Protein AF-A0A2V7RVH1-F1 (afdb_monomer_lite)

Secondary structure (DSSP, 8-state):
---------TT----HHHHHHHHHHHHHHHHHHT---HHHHHHHHHHHHHHHHHHHHHHHHHHHTTSS-HHHHHHHHHHHHHHHHHHHHHHH--

Radius of gyration: 13.7 Å; chains: 1; bounding box: 33×19×40 Å

Sequence (94 aa):
MGTLESAFCVDEILPAAVDRRIASARKALKRAATTRREARANRLIARAAKLAGVASGLATKAETTGAISPPCAQSVEGALGNVESLAKQLLKGL

pLDDT: mean 78.04, std 13.84, range [34.22, 91.5]

Structure (mmCIF, N/CA/C/O backbone):
data_AF-A0A2V7RVH1-F1
#
_entry.id   AF-A0A2V7RVH1-F1
#
loop_
_atom_site.group_PDB
_atom_site.id
_atom_site.type_symbol
_atom_site.label_atom_id
_atom_site.label_alt_id
_atom_site.label_comp_id
_atom_site.label_asym_id
_atom_site.label_entity_id
_atom_site.label_seq_id
_atom_site.pdbx_PDB_ins_code
_atom_site.Cartn_x
_atom_site.Cartn_y
_atom_site.Cartn_z
_atom_site.occupancy
_atom_site.B_iso_or_equiv
_atom_site.auth_seq_id
_atom_site.auth_comp_id
_atom_site.auth_asym_id
_atom_site.auth_atom_id
_atom_site.pdbx_PDB_model_num
ATOM 1 N N . MET A 1 1 ? -18.833 -1.281 -1.752 1.00 34.22 1 MET A N 1
ATOM 2 C CA . MET A 1 1 ? -17.705 -2.163 -1.385 1.00 34.22 1 MET A CA 1
ATOM 3 C C . MET A 1 1 ? -16.575 -1.896 -2.368 1.00 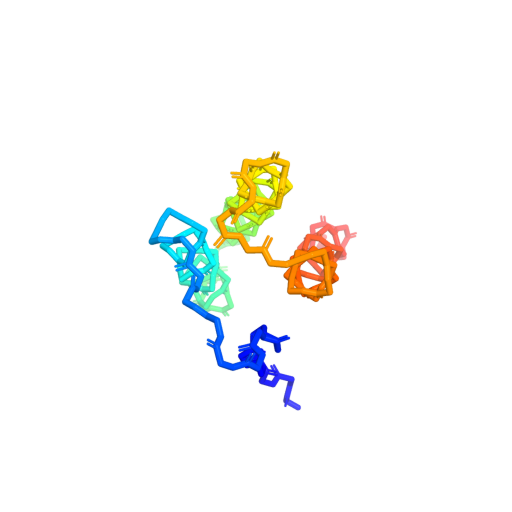34.22 1 MET A C 1
ATOM 5 O O . MET A 1 1 ? -16.680 -2.335 -3.499 1.00 34.22 1 MET A O 1
ATOM 9 N N . GLY A 1 2 ? -15.570 -1.098 -1.994 1.00 35.38 2 GLY A N 1
ATOM 10 C CA . GLY A 1 2 ? -14.459 -0.762 -2.891 1.00 35.38 2 GLY A CA 1
ATOM 11 C C . GLY A 1 2 ? -13.428 -1.883 -2.904 1.00 35.38 2 GLY A C 1
ATOM 12 O O . GLY A 1 2 ? -12.652 -2.027 -1.959 1.00 35.38 2 GLY A O 1
ATOM 13 N N . THR A 1 3 ? -13.453 -2.718 -3.936 1.00 38.41 3 THR A N 1
ATOM 14 C CA . THR A 1 3 ? -12.358 -3.637 -4.234 1.00 38.41 3 THR A CA 1
ATOM 15 C C . THR A 1 3 ? -11.168 -2.808 -4.687 1.00 38.41 3 THR A C 1
ATOM 17 O O . THR A 1 3 ? -11.297 -1.968 -5.568 1.00 38.41 3 THR A O 1
ATOM 20 N N . LEU A 1 4 ? -10.006 -3.023 -4.070 1.00 41.25 4 LEU A N 1
ATOM 21 C CA . LEU A 1 4 ? -8.738 -2.548 -4.610 1.00 41.25 4 LEU A CA 1
ATOM 22 C C . LEU A 1 4 ? -8.467 -3.340 -5.896 1.00 41.25 4 LEU A C 1
ATOM 24 O O . LEU A 1 4 ? -7.758 -4.356 -5.856 1.00 41.25 4 LEU A O 1
ATOM 28 N N . GLU A 1 5 ? -9.114 -2.914 -6.980 1.00 44.94 5 GLU A N 1
ATOM 29 C CA . GLU A 1 5 ? -8.825 -3.347 -8.338 1.00 44.94 5 GLU A CA 1
ATOM 30 C C . GLU A 1 5 ? -7.320 -3.209 -8.549 1.00 44.94 5 GLU A C 1
ATOM 32 O O . GLU A 1 5 ? -6.683 -2.270 -8.061 1.00 44.94 5 GLU A O 1
ATOM 37 N N . SER A 1 6 ? -6.739 -4.262 -9.112 1.00 47.75 6 SER A N 1
ATOM 38 C CA . SER A 1 6 ? -5.321 -4.392 -9.413 1.00 47.75 6 SER A CA 1
ATOM 39 C C . SER A 1 6 ? -4.790 -3.063 -9.943 1.00 47.75 6 SER A C 1
ATOM 41 O O . SER A 1 6 ? -5.393 -2.498 -10.849 1.00 47.75 6 SER A O 1
ATOM 43 N N . ALA A 1 7 ? -3.709 -2.538 -9.358 1.00 48.88 7 ALA A N 1
ATOM 44 C CA . ALA A 1 7 ? -3.073 -1.345 -9.903 1.00 48.88 7 ALA A CA 1
ATOM 45 C C . ALA A 1 7 ? -2.819 -1.599 -11.398 1.00 48.88 7 ALA A C 1
ATOM 47 O O . ALA A 1 7 ? -2.202 -2.608 -11.747 1.00 48.88 7 ALA A O 1
ATOM 48 N N . PHE A 1 8 ? -3.412 -0.756 -12.247 1.00 54.78 8 PHE A N 1
ATOM 49 C CA . PHE A 1 8 ? -3.518 -0.945 -13.691 1.00 54.78 8 PHE A CA 1
ATOM 50 C C . PHE A 1 8 ? -2.157 -0.730 -14.35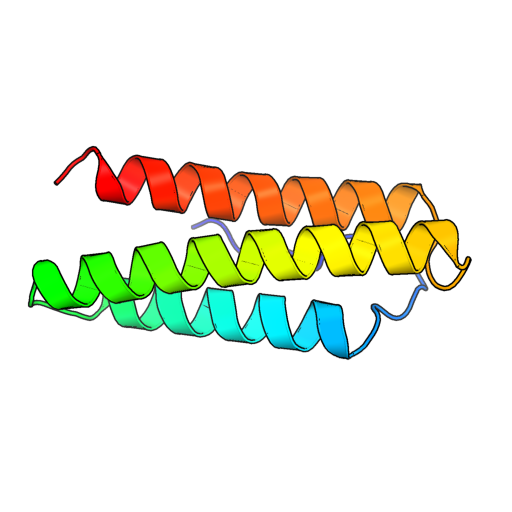6 1.00 54.78 8 PHE A C 1
ATOM 52 O O . PHE A 1 8 ? -1.875 0.311 -14.935 1.00 54.78 8 PHE A O 1
ATOM 59 N N . CYS A 1 9 ? -1.298 -1.731 -14.242 1.00 57.00 9 CYS A N 1
ATOM 60 C CA . CYS A 1 9 ? -0.108 -1.887 -15.056 1.00 57.00 9 CYS A CA 1
ATOM 61 C C . CYS A 1 9 ? -0.493 -2.902 -16.134 1.00 57.00 9 CYS A C 1
ATOM 63 O O . CYS A 1 9 ? -0.398 -4.109 -15.919 1.00 57.00 9 CYS A O 1
ATOM 65 N N . VAL A 1 10 ? -1.090 -2.424 -17.230 1.00 54.28 10 VAL A N 1
ATOM 66 C CA . VAL A 1 10 ? -1.478 -3.288 -18.354 1.00 54.28 10 VAL A CA 1
ATOM 67 C C . VAL A 1 10 ? -0.190 -3.909 -18.904 1.00 54.28 10 VAL A C 1
ATOM 69 O O . VAL A 1 10 ? 0.709 -3.180 -19.303 1.00 54.28 10 VAL A O 1
ATOM 72 N N . ASP A 1 11 ? -0.080 -5.237 -18.829 1.00 56.44 11 ASP A N 1
ATOM 73 C CA . ASP A 1 11 ? 1.070 -6.045 -19.276 1.00 56.44 11 ASP A CA 1
ATOM 74 C C . ASP A 1 11 ? 2.422 -5.823 -18.559 1.00 56.44 11 ASP A C 1
ATOM 76 O O . ASP A 1 11 ? 3.458 -6.308 -19.015 1.00 56.44 11 ASP A O 1
ATOM 80 N N . GLU A 1 12 ? 2.434 -5.184 -17.384 1.00 60.56 12 GLU A N 1
ATOM 81 C CA . GLU A 1 12 ? 3.663 -4.926 -16.620 1.00 60.56 12 GLU A CA 1
ATOM 82 C C . GLU A 1 12 ? 3.666 -5.598 -15.238 1.00 60.56 12 GLU A C 1
ATOM 84 O O . GLU A 1 12 ? 2.723 -5.498 -14.448 1.00 60.56 12 GLU A O 1
ATOM 89 N N . ILE A 1 13 ? 4.770 -6.282 -14.919 1.00 68.00 13 ILE A N 1
ATOM 90 C CA . ILE A 1 13 ? 4.958 -6.948 -13.626 1.00 68.00 13 ILE A CA 1
ATOM 91 C C . ILE A 1 13 ? 5.412 -5.913 -12.597 1.00 68.00 13 ILE A C 1
ATOM 93 O O . ILE A 1 13 ? 6.527 -5.395 -12.663 1.00 68.00 13 ILE A O 1
ATOM 97 N N . LEU A 1 14 ? 4.578 -5.672 -11.584 1.00 71.38 14 LEU A N 1
ATOM 98 C CA . LEU A 1 14 ? 4.975 -4.851 -10.445 1.00 71.38 14 LEU A CA 1
ATOM 99 C C . LEU A 1 14 ? 6.207 -5.442 -9.745 1.00 71.38 14 LEU A C 1
ATOM 101 O O . LEU A 1 14 ? 6.256 -6.651 -9.491 1.00 71.38 14 LEU A O 1
ATOM 105 N N . PRO A 1 15 ? 7.171 -4.606 -9.320 1.00 80.56 15 PRO A N 1
ATOM 106 C CA . PRO A 1 15 ? 8.304 -5.078 -8.547 1.00 80.56 15 PRO A CA 1
ATOM 107 C C . PRO A 1 15 ? 7.818 -5.824 -7.304 1.00 80.56 15 PRO A C 1
ATOM 109 O O . PRO A 1 15 ? 7.010 -5.305 -6.529 1.00 80.56 15 PRO A O 1
ATOM 112 N N . ALA A 1 16 ? 8.366 -7.016 -7.054 1.00 83.31 16 ALA A N 1
ATOM 113 C CA . ALA A 1 16 ? 7.942 -7.873 -5.941 1.00 83.31 16 ALA A CA 1
ATOM 114 C 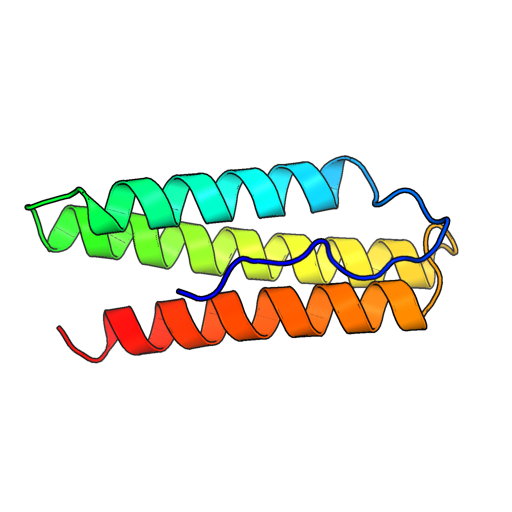C . ALA A 1 16 ? 7.985 -7.160 -4.575 1.00 83.31 16 ALA A C 1
ATOM 116 O O . ALA A 1 16 ? 7.233 -7.488 -3.656 1.00 83.31 16 ALA A O 1
ATOM 117 N N . ALA A 1 17 ? 8.871 -6.172 -4.420 1.00 83.00 17 ALA A N 1
ATOM 118 C CA . ALA A 1 17 ? 8.902 -5.327 -3.239 1.00 83.00 17 ALA A CA 1
ATOM 119 C C . ALA A 1 17 ? 7.611 -4.500 -3.100 1.00 83.00 17 ALA A C 1
ATOM 121 O O . ALA A 1 17 ? 6.991 -4.565 -2.042 1.00 83.00 17 ALA A O 1
ATOM 122 N N . VAL A 1 18 ? 7.183 -3.786 -4.146 1.00 81.62 18 VAL A N 1
ATOM 123 C CA . VAL A 1 18 ? 5.957 -2.966 -4.161 1.00 81.62 18 VAL A CA 1
ATOM 124 C C . VAL A 1 18 ? 4.740 -3.831 -3.831 1.00 81.62 18 VAL A C 1
ATOM 126 O O . VAL A 1 18 ? 4.032 -3.552 -2.858 1.00 81.62 18 VAL A O 1
ATOM 129 N N . ASP A 1 19 ? 4.573 -4.947 -4.543 1.00 83.88 19 ASP A N 1
ATOM 130 C CA . ASP A 1 19 ? 3.441 -5.861 -4.358 1.00 83.88 19 ASP A CA 1
ATOM 131 C C . ASP A 1 19 ? 3.352 -6.406 -2.918 1.00 83.88 19 ASP A C 1
ATOM 133 O O . ASP A 1 19 ? 2.322 -6.297 -2.244 1.00 83.88 19 ASP A O 1
ATOM 137 N N . ARG A 1 20 ? 4.478 -6.864 -2.349 1.00 86.50 20 ARG A N 1
ATOM 138 C CA . ARG A 1 20 ? 4.522 -7.340 -0.953 1.00 86.50 20 ARG A CA 1
ATOM 139 C C . ARG A 1 20 ? 4.082 -6.276 0.053 1.00 86.50 20 ARG A C 1
ATOM 141 O O . ARG A 1 20 ? 3.505 -6.621 1.093 1.00 86.50 20 ARG A O 1
ATOM 148 N N . ARG A 1 21 ? 4.390 -4.995 -0.188 1.00 86.69 21 ARG A N 1
ATOM 149 C CA . ARG A 1 21 ? 4.000 -3.906 0.725 1.00 86.69 21 ARG A CA 1
ATOM 150 C C . ARG A 1 21 ? 2.518 -3.577 0.575 1.00 86.69 21 ARG A C 1
ATOM 152 O O . ARG A 1 21 ? 1.860 -3.440 1.607 1.00 86.69 21 ARG A O 1
ATOM 159 N N . ILE A 1 22 ? 1.976 -3.591 -0.645 1.00 83.19 22 ILE A N 1
ATOM 160 C CA . ILE A 1 22 ? 0.530 -3.479 -0.900 1.00 83.19 22 ILE A CA 1
ATOM 161 C C . ILE A 1 22 ? -0.224 -4.607 -0.184 1.00 83.19 22 ILE A C 1
ATOM 163 O O . ILE A 1 22 ? -1.136 -4.346 0.605 1.00 83.19 22 ILE A O 1
ATOM 167 N N . ALA A 1 23 ? 0.194 -5.861 -0.371 1.00 86.12 23 ALA A N 1
ATOM 168 C CA . ALA A 1 23 ? -0.420 -7.016 0.282 1.00 86.12 23 ALA A CA 1
ATOM 169 C C . ALA A 1 23 ? -0.369 -6.909 1.819 1.00 86.12 23 ALA A C 1
ATOM 171 O O . ALA A 1 23 ? -1.350 -7.188 2.519 1.00 86.12 23 ALA A O 1
ATOM 172 N N . SER A 1 24 ? 0.759 -6.447 2.363 1.00 87.88 24 SER A N 1
ATOM 173 C CA . SER A 1 24 ? 0.922 -6.235 3.804 1.00 87.88 24 SER A CA 1
ATOM 174 C C . SER A 1 24 ? 0.024 -5.113 4.337 1.00 87.88 24 SER A C 1
ATOM 176 O O . SER A 1 24 ? -0.548 -5.263 5.421 1.00 87.88 24 SER A O 1
ATOM 178 N N . ALA A 1 25 ? -0.134 -4.017 3.588 1.00 84.50 25 ALA A N 1
ATOM 179 C CA . ALA A 1 25 ? -1.019 -2.909 3.942 1.00 84.50 25 ALA A CA 1
ATOM 180 C C . ALA A 1 25 ? -2.484 -3.368 3.966 1.00 84.50 25 ALA A C 1
ATOM 182 O O . ALA A 1 25 ? -3.172 -3.186 4.973 1.00 84.50 25 ALA A O 1
ATOM 183 N N . ARG A 1 26 ? -2.927 -4.087 2.924 1.00 85.31 26 ARG A N 1
ATOM 184 C CA . ARG A 1 26 ? -4.264 -4.705 2.855 1.00 85.31 26 ARG A CA 1
ATOM 185 C C . ARG A 1 26 ? -4.528 -5.620 4.051 1.00 85.31 26 ARG A C 1
ATOM 187 O O . ARG A 1 26 ? -5.578 -5.539 4.689 1.00 85.31 26 ARG A O 1
ATOM 194 N N . LYS A 1 27 ? -3.556 -6.468 4.406 1.00 88.62 27 LYS A N 1
ATOM 195 C CA . LYS A 1 27 ? -3.657 -7.370 5.565 1.00 88.62 27 LYS A CA 1
ATOM 196 C C . LYS A 1 27 ? -3.775 -6.606 6.887 1.00 88.62 27 LYS A C 1
ATOM 198 O O . LYS A 1 27 ? -4.507 -7.049 7.773 1.00 88.62 27 LYS A O 1
ATOM 203 N N . ALA A 1 28 ? -3.069 -5.486 7.037 1.00 88.25 28 ALA A N 1
ATOM 204 C CA . ALA A 1 28 ? -3.163 -4.641 8.223 1.00 88.25 28 ALA A CA 1
ATOM 205 C C . ALA A 1 28 ? -4.548 -3.982 8.340 1.00 88.25 28 ALA A C 1
ATOM 207 O O . ALA A 1 28 ? -5.155 -4.078 9.405 1.00 88.25 28 ALA A O 1
ATOM 208 N N . LEU A 1 29 ? -5.091 -3.434 7.247 1.00 83.50 29 LEU A N 1
ATOM 209 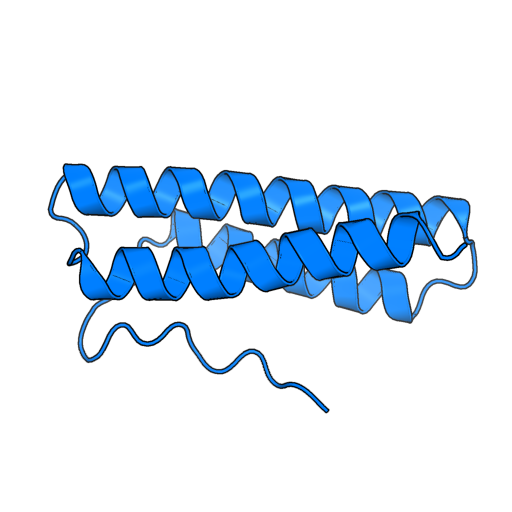C CA . LEU A 1 29 ? -6.443 -2.856 7.218 1.00 83.50 29 LEU A CA 1
ATOM 210 C C . LEU A 1 29 ? -7.526 -3.892 7.520 1.00 83.50 29 LEU A C 1
ATOM 212 O O . LEU A 1 29 ? -8.379 -3.658 8.372 1.00 83.50 29 LEU A O 1
ATOM 216 N N . LYS A 1 30 ? -7.456 -5.077 6.899 1.00 87.44 30 LYS A N 1
ATOM 217 C CA . LYS A 1 30 ? -8.414 -6.161 7.164 1.00 87.44 30 LYS A CA 1
ATOM 218 C C . LYS A 1 30 ? -8.421 -6.557 8.642 1.00 87.44 30 LYS A C 1
ATOM 220 O O . LYS A 1 30 ? -9.477 -6.780 9.220 1.00 87.44 30 LYS A O 1
ATOM 225 N N . ARG A 1 31 ? -7.241 -6.608 9.270 1.00 88.31 31 ARG A N 1
ATOM 226 C CA . ARG A 1 31 ? -7.118 -6.874 10.710 1.00 88.31 31 ARG A CA 1
ATOM 227 C C . ARG A 1 31 ? -7.647 -5.723 11.560 1.00 88.31 31 ARG A C 1
ATOM 229 O O . ARG A 1 31 ? -8.229 -5.996 12.606 1.00 88.31 31 ARG A O 1
ATOM 236 N N . ALA A 1 32 ? -7.437 -4.474 11.147 1.00 85.94 32 ALA A N 1
ATOM 237 C CA . ALA A 1 32 ? -7.960 -3.308 11.853 1.00 85.94 32 ALA A CA 1
ATOM 238 C C . ALA A 1 32 ? -9.492 -3.343 11.895 1.00 85.94 32 ALA A C 1
ATOM 240 O O . ALA A 1 32 ? -10.057 -3.243 12.977 1.00 85.94 32 ALA A O 1
ATOM 241 N N . ALA A 1 33 ? -10.138 -3.622 10.758 1.00 84.19 33 ALA A N 1
ATOM 242 C CA . ALA A 1 33 ? -11.595 -3.710 10.643 1.00 84.19 33 ALA A CA 1
ATOM 243 C C . ALA A 1 33 ? -12.223 -4.770 11.569 1.00 84.19 33 ALA A C 1
ATOM 245 O O . ALA A 1 33 ? -13.331 -4.594 12.059 1.00 84.19 33 ALA A O 1
ATOM 246 N N . THR A 1 34 ? -11.513 -5.870 11.843 1.00 89.75 34 THR A N 1
ATOM 247 C CA . THR A 1 34 ? -11.990 -6.932 12.749 1.00 89.75 34 THR A CA 1
ATOM 248 C C . THR A 1 34 ? -11.564 -6.736 14.210 1.00 89.75 34 THR A C 1
ATOM 250 O O . THR A 1 34 ? -11.894 -7.554 15.069 1.00 89.75 34 THR A O 1
ATOM 253 N N . THR A 1 35 ? -10.764 -5.711 14.515 1.00 89.12 35 THR A N 1
ATOM 254 C CA . THR A 1 35 ? -10.194 -5.504 15.852 1.00 89.12 35 THR A CA 1
ATOM 255 C C . THR A 1 35 ? -11.119 -4.640 16.703 1.00 89.12 35 THR A C 1
ATOM 257 O O . THR A 1 35 ? -11.304 -3.466 16.424 1.00 89.12 35 THR A O 1
ATOM 260 N N . ARG A 1 36 ? -11.620 -5.194 17.814 1.00 84.38 36 ARG A N 1
ATOM 261 C CA . ARG A 1 36 ? -12.492 -4.471 18.764 1.00 84.38 36 ARG A CA 1
ATOM 262 C C . ARG A 1 36 ? -11.766 -3.464 19.662 1.00 84.38 36 ARG A C 1
ATOM 264 O O . ARG A 1 36 ? -12.399 -2.612 20.264 1.00 84.38 36 ARG A O 1
ATOM 271 N N . ARG A 1 37 ? -10.445 -3.600 19.819 1.00 91.25 37 ARG A N 1
ATOM 272 C CA . ARG A 1 37 ? -9.638 -2.691 20.646 1.00 91.25 37 ARG A CA 1
ATOM 273 C C . ARG A 1 37 ? -9.152 -1.527 19.799 1.00 91.25 37 ARG A C 1
ATOM 275 O O . ARG A 1 37 ? -8.246 -1.716 18.987 1.00 91.25 37 ARG A O 1
ATOM 282 N N . GLU A 1 38 ? -9.681 -0.344 20.059 1.00 86.44 38 GLU A N 1
ATOM 283 C CA . GLU A 1 38 ? -9.385 0.879 19.312 1.00 86.44 38 GLU A CA 1
ATOM 284 C C . GLU A 1 38 ? -7.879 1.156 19.185 1.00 86.44 38 GLU A C 1
ATOM 286 O O . GLU A 1 38 ? -7.349 1.217 18.080 1.00 86.44 38 GLU A O 1
ATOM 291 N N . ALA A 1 39 ? -7.133 1.141 20.295 1.00 89.12 39 ALA A N 1
ATOM 292 C CA . ALA A 1 39 ? -5.681 1.344 20.275 1.00 89.12 39 ALA A CA 1
ATOM 293 C C . ALA A 1 39 ? -4.932 0.350 19.360 1.00 89.12 39 ALA A C 1
ATOM 295 O O . ALA A 1 39 ? -3.905 0.677 18.760 1.00 89.12 39 ALA A O 1
ATOM 296 N N . ARG A 1 40 ? -5.432 -0.887 19.232 1.00 89.31 40 ARG A N 1
ATOM 297 C CA . ARG A 1 40 ? -4.850 -1.903 18.343 1.00 89.31 40 ARG A CA 1
ATOM 298 C C . ARG A 1 40 ? -5.297 -1.701 16.895 1.00 89.3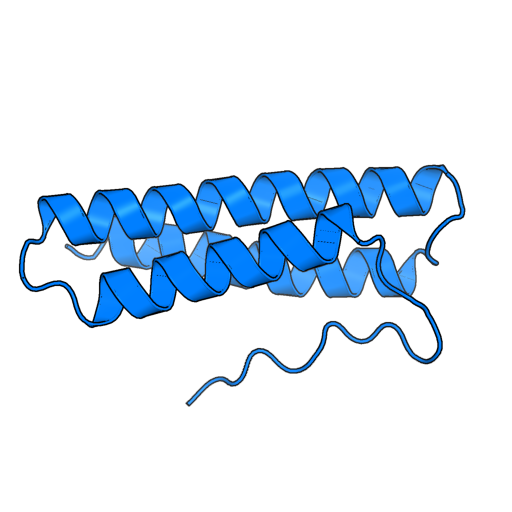1 40 ARG A C 1
ATOM 300 O O . ARG A 1 40 ? -4.477 -1.912 16.003 1.00 89.31 40 ARG A O 1
ATOM 307 N N . ALA A 1 41 ? -6.540 -1.283 16.662 1.00 88.31 41 ALA A N 1
ATOM 308 C CA . ALA A 1 41 ? -7.024 -0.894 15.342 1.00 88.31 41 ALA A CA 1
ATOM 309 C C . ALA A 1 41 ? -6.219 0.303 14.802 1.00 88.31 41 ALA A C 1
ATOM 311 O O . ALA A 1 41 ? -5.651 0.200 13.718 1.00 88.31 41 ALA A O 1
ATOM 312 N N . ASN A 1 42 ? -6.014 1.346 15.610 1.00 88.06 42 ASN A N 1
ATOM 313 C CA . ASN A 1 42 ? -5.237 2.538 15.249 1.00 88.06 42 ASN A CA 1
ATOM 314 C C . ASN A 1 42 ? -3.791 2.195 14.876 1.00 88.06 42 ASN A C 1
ATOM 316 O O . ASN A 1 42 ? -3.287 2.635 13.844 1.00 88.06 42 ASN A O 1
ATOM 320 N N . ARG A 1 43 ? -3.128 1.316 15.642 1.00 91.50 43 ARG A N 1
ATOM 321 C CA . ARG A 1 43 ? -1.780 0.824 15.292 1.00 91.50 43 ARG A CA 1
ATOM 322 C C . ARG A 1 43 ? -1.749 0.082 13.955 1.00 91.50 43 ARG A C 1
ATOM 324 O O . ARG A 1 43 ? -0.769 0.185 13.219 1.00 91.50 43 ARG A O 1
ATOM 331 N N . LEU A 1 44 ? -2.786 -0.693 13.642 1.00 91.06 44 LEU A N 1
ATOM 332 C CA . LEU A 1 44 ? -2.882 -1.423 12.377 1.00 91.06 44 LEU A CA 1
ATOM 333 C C . LEU A 1 44 ? -3.159 -0.482 11.199 1.00 91.06 44 LEU A C 1
ATOM 335 O O . LEU A 1 44 ? -2.551 -0.661 10.145 1.00 91.06 44 LEU A O 1
ATOM 339 N N . ILE A 1 45 ? -3.996 0.536 11.394 1.00 87.12 45 ILE A N 1
ATOM 340 C CA . ILE A 1 45 ? -4.272 1.580 10.400 1.00 87.12 45 ILE A CA 1
ATOM 341 C C . ILE A 1 45 ? -3.003 2.397 10.119 1.00 87.12 45 ILE A C 1
ATOM 343 O O . ILE A 1 45 ? -2.596 2.521 8.965 1.00 87.12 45 ILE A O 1
ATOM 347 N N . ALA A 1 46 ? -2.295 2.849 11.158 1.00 89.88 46 ALA A N 1
ATOM 348 C CA . ALA A 1 46 ? -1.016 3.548 11.011 1.00 89.88 46 ALA A CA 1
ATOM 349 C C . ALA A 1 46 ? 0.041 2.682 10.301 1.00 89.88 46 ALA A C 1
ATOM 351 O O . ALA A 1 46 ? 0.797 3.159 9.452 1.00 89.88 46 ALA A O 1
ATOM 352 N N . ARG A 1 47 ? 0.071 1.375 10.595 1.00 91.19 47 ARG A N 1
ATOM 353 C CA . ARG A 1 47 ? 0.940 0.425 9.890 1.00 91.19 47 ARG A CA 1
ATOM 354 C C . ARG A 1 47 ? 0.574 0.303 8.411 1.00 91.19 47 ARG A C 1
ATOM 356 O O . ARG A 1 47 ? 1.483 0.203 7.591 1.00 91.19 47 ARG A O 1
ATOM 363 N N . ALA A 1 48 ? -0.713 0.293 8.071 1.00 87.06 48 ALA A N 1
ATOM 364 C CA . ALA A 1 48 ? -1.160 0.258 6.683 1.00 87.06 48 ALA A CA 1
ATOM 365 C C . ALA A 1 48 ? -0.731 1.517 5.918 1.00 87.06 48 ALA A C 1
ATOM 367 O O . ALA A 1 48 ? -0.152 1.382 4.844 1.00 87.06 48 ALA A O 1
ATOM 368 N N . ALA A 1 49 ? -0.912 2.704 6.509 1.00 86.44 49 ALA A N 1
ATOM 369 C CA . ALA A 1 49 ? -0.452 3.972 5.939 1.00 86.44 49 ALA A CA 1
ATOM 370 C C . ALA A 1 49 ? 1.064 3.965 5.685 1.00 86.44 49 ALA A C 1
ATOM 372 O O . ALA A 1 49 ? 1.514 4.237 4.578 1.00 86.44 49 ALA A O 1
ATOM 373 N N . LYS A 1 50 ? 1.864 3.541 6.674 1.00 89.75 50 LYS A N 1
ATOM 374 C CA . LYS A 1 50 ? 3.324 3.443 6.517 1.00 89.75 50 LYS A CA 1
ATOM 375 C C . LYS A 1 50 ? 3.728 2.498 5.381 1.00 89.75 50 LYS A C 1
ATOM 377 O O . LYS A 1 50 ? 4.650 2.792 4.629 1.00 89.75 50 LYS A O 1
ATOM 382 N N . LEU A 1 51 ? 3.070 1.343 5.271 1.00 89.19 51 LEU A N 1
ATOM 383 C CA . LEU A 1 51 ? 3.347 0.378 4.206 1.00 89.19 51 LEU A CA 1
ATOM 384 C C . LEU A 1 51 ? 2.963 0.921 2.827 1.00 89.19 51 LEU A C 1
ATOM 386 O O . LEU A 1 51 ? 3.687 0.654 1.871 1.00 89.19 51 LEU A O 1
ATOM 390 N N . ALA A 1 52 ? 1.876 1.690 2.740 1.00 84.56 52 ALA A N 1
ATOM 391 C CA . ALA A 1 52 ? 1.463 2.357 1.513 1.00 84.56 52 ALA A CA 1
ATOM 392 C C . ALA A 1 52 ? 2.486 3.415 1.072 1.00 84.56 52 ALA A C 1
ATOM 394 O O . ALA A 1 52 ? 2.943 3.364 -0.066 1.00 84.56 52 ALA A O 1
ATOM 395 N N . GLY A 1 53 ? 2.950 4.278 1.983 1.00 86.94 53 GLY A N 1
ATOM 396 C CA . GLY A 1 53 ? 3.996 5.260 1.675 1.00 86.94 53 GLY A CA 1
ATOM 397 C C . GLY A 1 53 ? 5.312 4.616 1.213 1.00 86.94 53 GLY A C 1
ATOM 398 O O . GLY A 1 53 ? 5.915 5.051 0.235 1.00 86.94 53 GLY A O 1
ATOM 399 N N . VAL A 1 54 ? 5.733 3.512 1.847 1.00 89.44 54 VAL A N 1
ATOM 400 C CA . VAL A 1 54 ? 6.922 2.757 1.402 1.00 89.44 54 VAL A CA 1
ATOM 401 C C . VAL A 1 54 ? 6.709 2.123 0.027 1.00 89.44 54 VAL A C 1
ATOM 403 O O . VAL A 1 54 ? 7.629 2.120 -0.785 1.00 89.44 54 VAL A O 1
ATOM 406 N N . ALA A 1 55 ? 5.525 1.568 -0.246 1.00 86.62 55 ALA A N 1
ATOM 407 C CA . ALA A 1 55 ? 5.209 1.018 -1.561 1.00 86.62 55 ALA A CA 1
ATOM 408 C C . ALA A 1 55 ? 5.242 2.100 -2.652 1.00 86.62 55 ALA A C 1
ATOM 410 O O . ALA A 1 55 ? 5.733 1.818 -3.740 1.00 86.62 55 ALA A O 1
ATOM 411 N N . SER A 1 56 ? 4.801 3.322 -2.334 1.00 85.12 56 SER A N 1
ATOM 412 C CA . SER A 1 56 ? 4.805 4.453 -3.267 1.00 85.12 56 SER A CA 1
ATOM 413 C C . SER A 1 56 ? 6.236 4.846 -3.630 1.00 85.12 56 SER A C 1
ATOM 415 O O . SER A 1 56 ? 6.613 4.780 -4.794 1.00 85.12 56 SER A O 1
ATOM 417 N N . GLY A 1 57 ? 7.099 5.069 -2.632 1.00 86.56 57 GLY A N 1
ATOM 418 C CA . GLY A 1 57 ? 8.510 5.377 -2.896 1.00 86.56 57 GLY A CA 1
ATOM 419 C C . GLY A 1 57 ? 9.256 4.262 -3.644 1.00 86.56 57 GLY A C 1
ATOM 420 O O . GLY A 1 57 ? 10.162 4.536 -4.430 1.00 86.56 57 GLY A O 1
ATOM 421 N N . LEU A 1 58 ? 8.872 2.996 -3.442 1.00 87.69 58 LEU A N 1
ATOM 422 C CA . LEU A 1 58 ? 9.407 1.875 -4.221 1.00 87.69 58 LEU A CA 1
ATOM 423 C C . LEU A 1 58 ? 8.908 1.872 -5.672 1.00 87.69 58 LEU A C 1
ATOM 425 O O . LEU A 1 58 ? 9.675 1.486 -6.549 1.00 87.69 58 LEU A O 1
ATOM 429 N N . ALA A 1 59 ? 7.667 2.291 -5.925 1.00 84.88 59 ALA A N 1
ATOM 430 C CA . ALA A 1 59 ? 7.119 2.422 -7.271 1.00 84.88 59 ALA A CA 1
ATOM 431 C C . ALA A 1 59 ? 7.792 3.576 -8.030 1.00 84.88 59 ALA A C 1
ATOM 433 O O . ALA A 1 59 ? 8.288 3.351 -9.127 1.00 84.88 59 ALA A O 1
ATOM 434 N N . THR A 1 60 ? 7.955 4.749 -7.410 1.00 86.69 60 THR A N 1
ATOM 435 C CA . THR A 1 60 ? 8.719 5.875 -7.989 1.00 86.69 60 THR A CA 1
ATOM 436 C C . THR A 1 60 ? 10.172 5.487 -8.275 1.00 86.69 60 THR A C 1
ATOM 438 O O . THR A 1 60 ? 10.753 5.840 -9.302 1.00 86.69 60 THR A O 1
ATOM 441 N N . LYS A 1 61 ? 10.794 4.709 -7.379 1.00 87.38 61 LYS A N 1
ATOM 442 C CA . LYS A 1 61 ? 12.137 4.180 -7.634 1.00 87.38 61 LYS A CA 1
ATOM 443 C C . LYS A 1 61 ? 12.147 3.211 -8.820 1.00 87.38 61 LYS A C 1
ATOM 445 O O . LYS A 1 61 ? 13.065 3.255 -9.625 1.00 87.38 61 LYS A O 1
ATOM 450 N N . ALA A 1 62 ? 11.149 2.339 -8.928 1.00 84.56 62 ALA A N 1
ATOM 451 C CA . ALA A 1 62 ? 11.047 1.405 -10.042 1.00 84.56 62 ALA A CA 1
ATOM 452 C C . ALA A 1 62 ? 10.859 2.134 -11.380 1.00 84.56 62 ALA A C 1
ATOM 454 O O . ALA A 1 62 ? 11.539 1.788 -12.343 1.00 84.56 62 ALA A O 1
ATOM 455 N N . GLU A 1 63 ? 10.034 3.181 -11.405 1.00 86.56 63 GLU A N 1
ATOM 456 C CA . GLU A 1 63 ? 9.847 4.071 -12.555 1.00 86.56 63 GLU A CA 1
ATOM 457 C C . GLU A 1 63 ? 11.163 4.720 -12.989 1.00 86.56 63 GLU A C 1
ATOM 459 O O . GLU A 1 63 ? 11.592 4.566 -14.128 1.00 86.56 63 GLU A O 1
ATOM 464 N N . THR A 1 64 ? 11.855 5.386 -12.061 1.00 85.88 64 THR A N 1
ATOM 465 C CA . THR A 1 64 ? 13.128 6.068 -12.354 1.00 85.88 64 THR A CA 1
ATOM 466 C C . THR A 1 64 ? 14.225 5.115 -12.833 1.00 85.88 64 THR A C 1
ATOM 468 O O . THR A 1 64 ? 15.103 5.523 -13.588 1.00 85.88 64 THR A O 1
ATOM 471 N N . THR A 1 65 ? 14.176 3.838 -12.440 1.00 85.88 65 THR A N 1
ATOM 472 C CA . THR A 1 65 ? 15.093 2.794 -12.936 1.00 85.88 65 THR A CA 1
ATOM 473 C C . THR A 1 65 ? 14.632 2.111 -14.229 1.00 85.88 65 THR A C 1
ATOM 475 O O . THR A 1 65 ? 15.333 1.230 -14.720 1.00 85.88 65 THR A O 1
ATOM 478 N N . GLY A 1 66 ? 13.464 2.477 -14.767 1.00 82.12 66 GLY A N 1
ATOM 479 C CA . GLY A 1 66 ? 12.876 1.871 -15.966 1.00 82.12 66 GLY A CA 1
ATOM 480 C C . GLY A 1 66 ? 12.309 0.463 -15.757 1.00 82.12 66 GLY A C 1
ATOM 481 O O . GLY A 1 66 ? 12.097 -0.258 -16.725 1.00 82.12 66 GLY A O 1
ATOM 482 N N . ALA A 1 67 ? 12.085 0.044 -14.507 1.00 80.94 67 ALA A N 1
ATOM 483 C CA . ALA A 1 67 ? 11.530 -1.270 -14.175 1.00 80.94 67 ALA A CA 1
ATOM 484 C C . ALA A 1 67 ? 10.000 -1.334 -14.332 1.00 80.94 67 ALA A C 1
ATOM 486 O O . ALA A 1 67 ? 9.455 -2.424 -14.474 1.00 80.94 67 ALA A O 1
ATOM 487 N N . ILE A 1 68 ? 9.328 -0.182 -14.279 1.00 81.75 68 ILE A N 1
ATOM 488 C CA . ILE A 1 68 ? 7.915 -0.000 -14.634 1.00 81.75 68 ILE A CA 1
ATOM 489 C C . ILE A 1 68 ? 7.768 1.289 -15.436 1.00 81.75 68 ILE A C 1
ATOM 491 O O . ILE A 1 68 ? 8.593 2.198 -15.310 1.00 81.75 68 ILE A O 1
ATOM 495 N N . SER A 1 69 ? 6.712 1.388 -16.230 1.00 80.94 69 SER A N 1
ATOM 496 C CA . SER A 1 69 ? 6.389 2.593 -16.974 1.00 80.94 69 SER A CA 1
ATOM 497 C C . SER A 1 69 ? 5.832 3.700 -16.061 1.00 80.94 69 SER A C 1
ATOM 499 O O . SER A 1 69 ? 5.220 3.416 -15.022 1.00 80.94 69 SER A O 1
ATOM 501 N N . PRO A 1 70 ? 5.985 4.980 -16.449 1.00 80.25 70 PRO A N 1
ATOM 502 C CA . PRO A 1 70 ? 5.392 6.106 -15.722 1.00 80.25 70 PRO A CA 1
ATOM 503 C C . PRO A 1 70 ? 3.869 5.990 -15.486 1.00 80.25 70 PRO A C 1
ATOM 505 O O . PRO A 1 70 ? 3.425 6.258 -14.368 1.00 80.25 70 PRO A O 1
ATOM 508 N N . PRO A 1 71 ? 3.042 5.525 -16.450 1.00 80.12 71 PRO A N 1
ATOM 509 C CA . PRO A 1 71 ? 1.609 5.309 -16.221 1.00 80.12 71 PRO A CA 1
ATOM 510 C C . PRO A 1 71 ? 1.308 4.257 -15.142 1.00 80.12 71 PRO A C 1
ATOM 512 O O . PRO A 1 71 ? 0.379 4.422 -14.343 1.00 80.12 71 PRO A O 1
ATOM 515 N N . CYS A 1 72 ? 2.101 3.182 -15.093 1.00 76.94 72 CYS A N 1
ATOM 516 C CA . CYS A 1 72 ? 1.991 2.150 -14.063 1.00 76.94 72 CYS A CA 1
ATOM 517 C C . CYS A 1 72 ? 2.358 2.720 -12.684 1.00 76.94 72 CYS A C 1
ATOM 519 O O . CYS A 1 72 ? 1.620 2.528 -11.714 1.00 76.94 72 CYS A O 1
ATOM 521 N N . ALA A 1 73 ? 3.443 3.494 -12.599 1.00 79.06 73 ALA A N 1
ATOM 522 C CA . ALA A 1 73 ? 3.862 4.155 -11.366 1.00 79.06 73 ALA A CA 1
ATOM 523 C C . ALA A 1 73 ? 2.793 5.123 -10.831 1.00 79.06 73 ALA A C 1
ATOM 525 O O . ALA A 1 73 ? 2.422 5.027 -9.660 1.00 79.06 73 ALA A O 1
ATOM 526 N N . GLN A 1 74 ? 2.217 5.964 -11.696 1.00 79.94 74 GLN A N 1
ATOM 527 C CA . GLN A 1 74 ? 1.122 6.876 -11.340 1.00 79.94 74 GLN A CA 1
ATOM 528 C C . GLN A 1 74 ? -0.132 6.134 -10.861 1.00 79.94 74 GLN A C 1
ATOM 530 O O . GLN A 1 74 ? -0.762 6.540 -9.884 1.00 79.94 74 GLN A O 1
ATOM 535 N N . SER A 1 75 ? -0.488 5.018 -11.504 1.00 80.94 75 SER A N 1
ATOM 536 C CA . SER A 1 75 ? -1.633 4.198 -11.087 1.00 80.94 75 SER A CA 1
ATOM 537 C C . SER A 1 75 ? -1.420 3.580 -9.702 1.00 80.94 75 SER A C 1
ATOM 539 O O . SER A 1 75 ? -2.328 3.573 -8.864 1.00 80.94 75 SER A O 1
ATOM 541 N N . VAL A 1 76 ? -0.208 3.085 -9.432 1.00 78.38 76 VAL A N 1
ATOM 542 C CA . VAL A 1 76 ? 0.179 2.554 -8.119 1.00 78.38 76 VAL A CA 1
ATOM 543 C C . VAL A 1 76 ? 0.164 3.655 -7.066 1.00 78.38 76 VAL A C 1
ATOM 545 O O . VAL A 1 76 ? -0.396 3.457 -5.988 1.00 78.38 76 VAL A O 1
ATOM 548 N N . GLU A 1 77 ? 0.738 4.814 -7.370 1.00 80.06 77 GLU A N 1
ATOM 549 C CA . GLU A 1 77 ? 0.763 5.962 -6.471 1.00 80.06 77 GLU A CA 1
ATOM 550 C C . GLU A 1 77 ? -0.655 6.438 -6.135 1.00 80.06 77 GLU A C 1
ATOM 552 O O . GLU A 1 77 ? -0.973 6.604 -4.959 1.00 80.06 77 GLU A O 1
ATOM 557 N N . GLY A 1 78 ? -1.546 6.550 -7.124 1.00 77.62 78 GLY A N 1
ATOM 558 C CA . GLY A 1 78 ? -2.950 6.905 -6.907 1.00 77.62 78 GLY A CA 1
A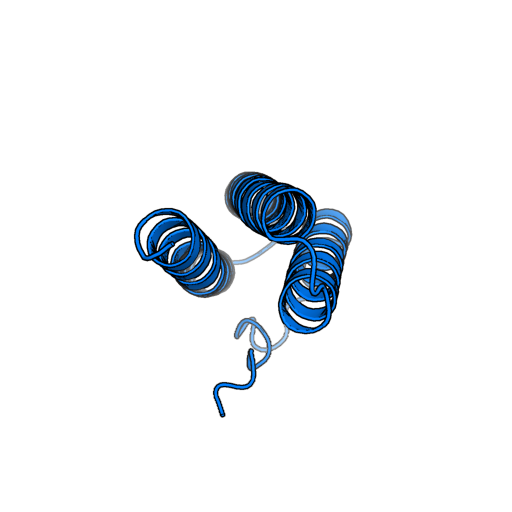TOM 559 C C . GLY A 1 78 ? -3.680 5.905 -6.005 1.00 77.62 78 GLY A C 1
ATOM 560 O O . GLY A 1 78 ? -4.347 6.289 -5.038 1.00 77.62 78 GLY A O 1
ATOM 561 N N . ALA A 1 79 ? -3.507 4.603 -6.251 1.00 77.06 79 ALA A N 1
ATOM 562 C CA . ALA A 1 79 ? -4.098 3.558 -5.415 1.00 77.06 79 ALA A CA 1
ATOM 563 C C . ALA A 1 79 ? -3.568 3.595 -3.968 1.00 77.06 79 ALA A C 1
ATOM 565 O O . ALA A 1 79 ? -4.329 3.427 -3.011 1.00 77.06 79 ALA A O 1
ATOM 566 N N . LEU A 1 80 ? -2.267 3.834 -3.792 1.00 79.69 80 LEU A N 1
ATOM 567 C CA . LEU A 1 80 ? -1.617 3.919 -2.484 1.00 79.69 80 LEU A CA 1
ATOM 568 C C . LEU A 1 80 ? -1.963 5.210 -1.734 1.00 79.69 80 LEU A C 1
ATOM 570 O O . LEU A 1 80 ? -2.185 5.164 -0.523 1.00 79.69 80 LEU A O 1
ATOM 574 N N . GLY A 1 81 ? -2.075 6.332 -2.443 1.00 75.94 81 GLY A N 1
ATOM 575 C CA . GLY A 1 81 ? -2.509 7.617 -1.905 1.00 75.94 81 GLY A CA 1
ATOM 576 C C . GLY A 1 81 ? -3.930 7.547 -1.351 1.00 75.94 81 GLY A C 1
ATOM 577 O O . GLY A 1 81 ? -4.184 8.015 -0.240 1.00 75.94 81 GLY A O 1
ATOM 578 N N . ASN A 1 82 ? -4.837 6.856 -2.047 1.00 79.06 82 ASN A N 1
ATOM 579 C CA . ASN A 1 82 ? -6.192 6.599 -1.554 1.00 79.06 82 ASN A CA 1
ATOM 580 C C . ASN A 1 82 ? -6.191 5.774 -0.258 1.00 79.06 82 ASN A C 1
ATOM 582 O O . ASN A 1 82 ? -6.932 6.082 0.676 1.00 79.06 82 ASN A O 1
ATOM 586 N N . VAL A 1 83 ? -5.326 4.757 -0.164 1.00 75.69 83 VAL A N 1
ATOM 587 C CA . VAL A 1 83 ? -5.164 3.948 1.055 1.00 75.69 83 VAL A CA 1
ATOM 588 C C . VAL A 1 83 ? -4.620 4.782 2.215 1.00 75.69 83 VAL A C 1
ATOM 590 O O . VAL A 1 83 ? -5.108 4.658 3.339 1.00 75.69 83 VAL A O 1
ATOM 593 N N . GLU A 1 84 ? -3.626 5.631 1.963 1.00 74.12 84 GLU A N 1
ATOM 594 C CA . GLU A 1 84 ? -3.053 6.499 2.989 1.00 74.12 84 GLU A CA 1
ATOM 595 C C . GLU A 1 84 ? -4.065 7.547 3.471 1.00 74.12 84 GLU A C 1
ATOM 597 O O . GLU A 1 84 ? -4.204 7.767 4.676 1.00 74.12 84 GLU A O 1
ATOM 602 N N . SER A 1 85 ? -4.812 8.151 2.546 1.00 78.56 85 SER A N 1
ATOM 603 C CA . SER A 1 85 ? -5.851 9.133 2.855 1.00 78.56 85 SER A CA 1
ATOM 604 C C . SER A 1 85 ? -6.986 8.505 3.667 1.00 78.56 85 SER A C 1
ATOM 606 O O . SER A 1 85 ? -7.345 9.023 4.726 1.00 78.56 85 SER A O 1
ATOM 608 N N . LEU A 1 86 ? -7.465 7.323 3.261 1.00 76.88 86 LEU A N 1
ATOM 609 C CA . LEU A 1 86 ? -8.458 6.554 4.014 1.00 76.88 86 LEU A CA 1
ATOM 610 C C . LEU A 1 86 ? -7.946 6.196 5.415 1.00 76.88 86 LEU A C 1
ATOM 612 O O . LEU A 1 86 ? -8.661 6.361 6.400 1.00 76.88 86 LEU A O 1
ATOM 616 N N . ALA A 1 87 ? -6.695 5.745 5.532 1.00 75.88 87 ALA A N 1
ATOM 617 C CA . ALA A 1 87 ? -6.095 5.437 6.824 1.00 75.88 87 ALA A CA 1
ATOM 618 C C . ALA A 1 87 ? -6.012 6.679 7.730 1.00 75.88 87 ALA A C 1
ATOM 620 O O . ALA A 1 87 ? -6.331 6.594 8.914 1.00 75.88 87 ALA A O 1
ATOM 621 N N . LYS A 1 88 ? -5.639 7.845 7.188 1.00 75.81 88 LYS A N 1
ATOM 622 C CA . LYS A 1 88 ? -5.624 9.116 7.932 1.00 75.81 88 LYS A CA 1
ATOM 623 C C . LYS A 1 88 ? -7.026 9.554 8.356 1.00 75.81 88 LYS A C 1
ATOM 625 O O . LYS A 1 88 ? -7.178 10.041 9.471 1.00 75.81 88 LYS A O 1
ATOM 630 N N . GLN A 1 89 ? -8.038 9.378 7.507 1.00 77.38 89 GLN A N 1
ATOM 631 C CA . GLN A 1 89 ? -9.432 9.676 7.854 1.00 77.38 89 GLN A CA 1
ATOM 632 C C . GLN A 1 89 ? -9.930 8.780 8.990 1.00 77.38 89 GLN A C 1
ATOM 634 O O . GLN A 1 89 ? -10.479 9.284 9.965 1.00 77.38 89 GLN A O 1
ATOM 639 N N . LEU A 1 90 ? -9.658 7.474 8.919 1.00 72.81 90 LEU A N 1
ATOM 640 C CA . LEU A 1 90 ? -10.020 6.521 9.972 1.00 72.81 90 LEU A CA 1
ATOM 641 C C . LEU A 1 90 ? -9.324 6.814 11.310 1.00 72.81 90 LEU A C 1
ATOM 643 O O . LEU A 1 90 ? -9.876 6.499 12.354 1.00 72.81 90 LEU A O 1
ATOM 647 N N . LEU A 1 91 ? -8.135 7.425 11.289 1.00 68.38 91 LEU A N 1
ATOM 648 C CA . LEU A 1 91 ? -7.433 7.869 12.499 1.00 68.38 91 LEU A CA 1
ATOM 649 C C . LEU A 1 91 ? -7.958 9.195 13.073 1.00 68.38 91 LEU A C 1
ATOM 651 O O . LEU A 1 91 ? -7.688 9.473 14.234 1.00 68.38 91 LEU A O 1
ATOM 655 N N . LYS A 1 92 ? -8.639 10.028 12.274 1.00 66.38 92 LYS A N 1
ATOM 656 C CA . LYS A 1 92 ? -9.210 11.319 12.710 1.00 66.38 92 LYS A CA 1
ATOM 657 C C . LYS A 1 92 ? -10.681 11.229 13.131 1.00 66.38 92 LYS A C 1
ATOM 659 O O . LYS A 1 92 ? -11.168 12.156 13.762 1.00 66.38 92 LYS A O 1
ATOM 664 N N . GLY A 1 93 ? -11.390 10.184 12.701 1.00 54.88 93 GLY A N 1
ATOM 665 C CA . GLY A 1 93 ? -12.818 9.969 12.968 1.00 54.88 93 GLY A CA 1
ATOM 666 C C . GLY A 1 93 ? -13.126 9.049 14.155 1.00 54.88 93 GLY A C 1
ATOM 667 O O . GLY A 1 93 ? -14.278 8.645 14.300 1.00 54.88 93 GLY A O 1
ATOM 668 N N . LEU A 1 94 ? -12.110 8.692 14.945 1.00 48.28 94 LEU A N 1
ATOM 669 C CA . LEU A 1 94 ? -12.206 8.032 16.252 1.00 48.28 94 LEU A CA 1
ATOM 670 C C . LEU A 1 94 ? -11.901 9.067 17.337 1.00 48.28 94 LEU A C 1
ATOM 672 O O . LEU A 1 94 ? -12.594 9.032 18.373 1.00 48.28 94 LEU A O 1
#

Foldseek 3Di:
DDDLDPLPQPVADQDPLLVVLQVQLVVLQVVLVVDPDPVSSLVSLVSSLVSLVVSLVVLVVCCVVVNGPPSSSVSSNVSSVVSNVVSVVSNVVD